Protein AF-A0A6C8Y414-F1 (afdb_monomer_lite)

Sequence (157 aa):
MFLFDDIHPMVLDPKHHPFNVAYLPRIAQVLCNALQEHPRTTVIRVDLHLPEDGDVGDSIASEADLSQGLMSRFIDSLKAQLVAYRHQKVREGKRCHRSSVRYAWVLEWPEPDGKKHYHLALLVNTDTFNALGGYDEQGKGLASLIQNAWLRAMRVR

Radius of gyration: 18.07 Å; chains: 1; bounding box: 46×48×46 Å

Organism: Salmonella diarizonae (NCBI:txid59204)

Foldseek 3Di:
DDLDDPPDHDDDDPVPPDDDPVCVVVVSVLVVVLCVVAVAKDKDKDKAFFDDQDCPDPDPDDPRCPDPCLVVQLQVQLQVVVVVLCVVCVVVVHDADDKDKGKDKDWDDDPDPDGIIMIMIIIMHCRHAVDQPDCDPVQNGVVVSSVVSNCVSSVND

InterPro domains:
  IPR057271 YagK/YfjJ, C-terminal domain [PF11726] (21-156)

pLDDT: mean 81.95, std 17.0, range [37.38, 97.38]

Structure (mmCIF, N/CA/C/O backbone):
data_AF-A0A6C8Y414-F1
#
_entry.id   AF-A0A6C8Y414-F1
#
loop_
_atom_site.group_PDB
_atom_site.id
_atom_site.type_symbol
_atom_site.label_atom_id
_atom_site.label_alt_id
_atom_site.label_comp_id
_atom_site.label_asym_id
_atom_site.label_entity_id
_atom_site.label_seq_id
_atom_site.pdbx_PDB_ins_code
_atom_site.Cartn_x
_atom_site.Cartn_y
_atom_site.Cartn_z
_atom_site.occupancy
_atom_site.B_iso_or_equiv
_atom_site.auth_seq_id
_atom_site.auth_comp_id
_atom_site.auth_asym_id
_atom_site.auth_atom_id
_atom_site.pdbx_PDB_model_num
ATOM 1 N N . MET A 1 1 ? -3.397 -23.876 -6.051 1.00 38.22 1 MET A N 1
ATOM 2 C CA . MET A 1 1 ? -4.278 -23.164 -5.103 1.00 38.22 1 MET A CA 1
ATOM 3 C C . MET A 1 1 ? -5.159 -22.270 -5.949 1.00 38.22 1 MET A C 1
ATOM 5 O O . MET A 1 1 ? -4.611 -21.440 -6.661 1.00 38.22 1 MET A O 1
ATOM 9 N N . PHE A 1 2 ? -6.454 -22.573 -6.025 1.00 37.38 2 PHE A N 1
ATOM 10 C CA . PHE A 1 2 ? -7.337 -22.002 -7.040 1.00 37.38 2 PHE A CA 1
ATOM 11 C C . PHE A 1 2 ? -7.566 -20.508 -6.800 1.00 37.38 2 PHE A C 1
ATOM 13 O O . PHE A 1 2 ? -7.815 -20.060 -5.682 1.00 37.38 2 PHE A O 1
ATOM 20 N N . LEU A 1 3 ? -7.371 -19.755 -7.877 1.00 47.44 3 LEU A N 1
ATOM 21 C CA . LEU A 1 3 ? -7.490 -18.312 -7.982 1.00 47.44 3 LEU A CA 1
ATOM 22 C C . LEU A 1 3 ? -8.967 -17.977 -8.192 1.00 47.44 3 LEU A C 1
ATOM 24 O O . LEU A 1 3 ? -9.388 -17.777 -9.322 1.00 47.44 3 LEU A O 1
ATOM 28 N N . PHE A 1 4 ? -9.720 -17.954 -7.089 1.00 48.81 4 PHE A N 1
ATOM 29 C CA . PHE A 1 4 ? -11.186 -17.871 -7.048 1.00 48.81 4 PHE A CA 1
ATOM 30 C C . PHE A 1 4 ? -11.880 -19.091 -7.671 1.00 48.81 4 PHE A C 1
ATOM 32 O O . PHE A 1 4 ? -11.403 -19.682 -8.636 1.00 48.81 4 PHE A O 1
ATOM 39 N N . ASP A 1 5 ? -12.992 -19.504 -7.067 1.00 46.44 5 ASP A N 1
ATOM 40 C CA . ASP A 1 5 ? -13.846 -20.558 -7.611 1.00 46.44 5 ASP A CA 1
ATOM 41 C C . ASP A 1 5 ? -14.297 -20.188 -9.035 1.00 46.44 5 ASP A C 1
ATOM 43 O O . ASP A 1 5 ? -14.412 -19.001 -9.359 1.00 46.44 5 ASP A O 1
ATOM 47 N N . ASP A 1 6 ? -14.601 -21.199 -9.857 1.00 52.22 6 ASP A N 1
ATOM 48 C CA . ASP A 1 6 ? -14.970 -21.139 -11.290 1.00 52.22 6 ASP A CA 1
ATOM 49 C C . ASP A 1 6 ? -16.119 -20.162 -11.657 1.00 52.22 6 ASP A C 1
ATOM 51 O O . ASP A 1 6 ? -16.509 -20.037 -12.816 1.00 52.22 6 ASP A O 1
ATOM 55 N N . ILE A 1 7 ? -16.673 -19.456 -10.674 1.00 52.25 7 ILE A N 1
ATOM 56 C CA . ILE A 1 7 ? -17.797 -18.529 -10.768 1.00 52.25 7 ILE A CA 1
ATOM 57 C C . ILE A 1 7 ? -17.336 -17.116 -11.181 1.00 52.25 7 ILE A C 1
ATOM 59 O O . ILE A 1 7 ? -18.034 -16.460 -11.955 1.00 52.25 7 ILE A O 1
ATOM 63 N N . HIS A 1 8 ? -16.162 -16.645 -10.731 1.00 61.78 8 HIS A N 1
ATOM 64 C CA . HIS A 1 8 ? -15.635 -15.306 -11.059 1.00 61.78 8 HIS A CA 1
ATOM 65 C C . HIS A 1 8 ? -14.106 -15.315 -11.249 1.00 61.78 8 HIS A C 1
ATOM 67 O O . HIS A 1 8 ? -13.370 -14.879 -10.358 1.00 61.78 8 HIS A O 1
ATOM 73 N N . PRO A 1 9 ? -13.605 -15.796 -12.402 1.00 70.38 9 PRO A N 1
ATOM 74 C CA . PRO A 1 9 ? -12.175 -15.781 -12.681 1.00 70.38 9 PRO A CA 1
ATOM 75 C C . PRO A 1 9 ? -11.639 -14.345 -12.703 1.00 70.38 9 PRO A C 1
ATOM 77 O O . PRO A 1 9 ? -12.292 -13.421 -13.190 1.00 70.38 9 PRO A O 1
ATOM 80 N N . MET A 1 10 ? -10.421 -14.153 -12.196 1.00 75.75 10 MET A N 1
ATOM 81 C CA . MET A 1 10 ? -9.732 -12.867 -12.275 1.00 75.75 10 MET A CA 1
ATOM 82 C C . MET A 1 10 ? -9.301 -12.622 -13.730 1.00 75.75 10 MET A C 1
ATOM 84 O O . MET A 1 10 ? -8.348 -13.232 -14.216 1.00 75.75 10 MET A O 1
ATOM 88 N N . VAL A 1 11 ? -10.032 -11.763 -14.442 1.00 84.62 11 VAL A N 1
ATOM 89 C CA . VAL A 1 11 ? -9.793 -11.467 -15.863 1.00 84.62 11 VAL A CA 1
ATOM 90 C C . VAL A 1 11 ? -8.841 -10.280 -16.001 1.00 84.62 11 VAL A C 1
ATOM 92 O O . VAL A 1 11 ? -8.980 -9.273 -15.309 1.00 84.62 11 VAL A O 1
ATOM 95 N N . LEU A 1 12 ? -7.875 -10.392 -16.910 1.00 87.81 12 LEU A N 1
ATOM 96 C CA . LEU A 1 12 ? -7.002 -9.283 -17.289 1.00 87.81 12 LEU A CA 1
ATOM 97 C C . LEU A 1 12 ? -7.682 -8.439 -18.367 1.00 87.81 12 LEU A C 1
ATOM 99 O O . LEU A 1 12 ? -8.199 -9.000 -19.330 1.00 87.81 12 LEU A O 1
ATOM 103 N N . ASP A 1 13 ? -7.649 -7.111 -18.237 1.00 89.62 13 ASP A N 1
ATOM 104 C CA . ASP A 1 13 ? -8.134 -6.212 -19.292 1.00 89.62 13 ASP A CA 1
ATOM 105 C C . ASP A 1 13 ? -7.132 -6.197 -20.464 1.00 89.62 13 ASP A C 1
ATOM 107 O O . ASP A 1 13 ? -6.022 -5.675 -20.298 1.00 89.62 13 ASP A O 1
ATOM 111 N N . PRO A 1 14 ? -7.493 -6.722 -21.654 1.00 90.00 14 PRO A N 1
ATOM 112 C CA . PRO A 1 14 ? -6.587 -6.823 -22.799 1.00 90.00 14 PRO A CA 1
ATOM 113 C C . PRO A 1 14 ? -6.003 -5.484 -23.267 1.00 90.00 14 PRO A C 1
ATOM 115 O O . PRO A 1 14 ? -4.967 -5.477 -23.930 1.00 90.00 14 PRO A O 1
ATOM 118 N N . LYS A 1 15 ? -6.626 -4.350 -22.909 1.00 94.25 15 LYS A N 1
ATOM 119 C CA . LYS A 1 15 ? -6.126 -3.001 -23.230 1.00 94.25 15 LYS A CA 1
ATOM 120 C C . LYS A 1 15 ? -4.762 -2.692 -22.612 1.00 94.25 15 LYS A C 1
ATOM 122 O O . LYS A 1 15 ? -4.084 -1.788 -23.085 1.00 94.25 15 LYS A O 1
ATOM 127 N N . HIS A 1 16 ? -4.367 -3.419 -21.568 1.00 87.31 16 HIS A N 1
ATOM 128 C CA . HIS A 1 16 ? -3.102 -3.219 -20.858 1.00 87.31 16 HIS A CA 1
ATOM 129 C C . HIS A 1 16 ? -1.997 -4.203 -21.284 1.00 87.31 16 HIS A C 1
ATOM 131 O O . HIS A 1 16 ? -0.998 -4.347 -20.585 1.00 87.31 16 HIS A O 1
ATOM 137 N N . HIS A 1 17 ? -2.160 -4.895 -22.416 1.00 85.19 17 HIS A N 1
ATOM 138 C CA . HIS A 1 17 ? -1.119 -5.750 -22.990 1.00 85.19 17 HIS A CA 1
ATOM 139 C C . HIS A 1 17 ? 0.098 -4.918 -23.473 1.00 85.19 17 HIS A C 1
ATOM 141 O O . HIS A 1 17 ? -0.109 -3.851 -24.053 1.00 85.19 17 HIS A O 1
ATOM 147 N N . PRO A 1 18 ? 1.354 -5.405 -23.337 1.00 90.94 18 PRO A N 1
ATOM 148 C CA . PRO A 1 18 ? 1.762 -6.716 -22.821 1.00 90.94 18 PRO A CA 1
ATOM 149 C C . PRO A 1 18 ? 1.810 -6.814 -21.294 1.00 90.94 18 PRO A C 1
ATOM 151 O O . PRO A 1 18 ? 2.187 -5.878 -20.599 1.00 90.94 18 PRO A O 1
ATOM 154 N N . PHE A 1 19 ? 1.487 -8.002 -20.769 1.00 88.88 19 PHE A N 1
ATOM 155 C CA . PHE A 1 19 ? 1.551 -8.280 -19.333 1.00 88.88 19 PHE A CA 1
ATOM 156 C C . PHE A 1 19 ? 2.885 -8.894 -18.917 1.00 88.88 19 PHE A C 1
ATOM 158 O O . PHE A 1 19 ? 3.426 -9.776 -19.587 1.00 88.88 19 PHE A O 1
ATOM 165 N N . ASN A 1 20 ? 3.353 -8.529 -17.724 1.00 89.81 20 ASN A N 1
ATOM 166 C CA . ASN A 1 20 ? 4.456 -9.231 -17.081 1.00 89.81 20 ASN A CA 1
ATOM 167 C C . ASN A 1 20 ? 3.964 -10.551 -16.460 1.00 89.81 20 ASN A C 1
ATOM 169 O O . ASN A 1 20 ? 3.478 -10.589 -15.326 1.00 89.81 20 ASN A O 1
ATOM 173 N N . VAL A 1 21 ? 4.124 -11.651 -17.199 1.00 90.62 21 VAL A N 1
ATOM 174 C CA . VAL A 1 21 ? 3.675 -12.995 -16.790 1.00 90.62 21 VAL A CA 1
ATOM 175 C C . VAL A 1 21 ? 4.315 -13.501 -15.494 1.00 90.62 21 VAL A C 1
ATOM 177 O O . VAL A 1 21 ? 3.704 -14.303 -14.792 1.00 90.62 21 VAL A O 1
ATOM 180 N N . ALA A 1 22 ? 5.502 -13.009 -15.123 1.00 90.75 22 ALA A N 1
ATOM 181 C CA . ALA A 1 22 ? 6.141 -13.369 -13.858 1.00 90.75 22 ALA A CA 1
ATOM 182 C C . ALA A 1 22 ? 5.483 -12.673 -12.653 1.00 90.75 22 ALA A C 1
ATOM 184 O O . ALA A 1 22 ? 5.544 -13.177 -11.527 1.00 90.75 22 ALA A O 1
ATOM 185 N N . TYR A 1 23 ? 4.854 -11.514 -12.868 1.00 91.06 23 TYR A N 1
ATOM 186 C CA . TYR A 1 23 ? 4.210 -10.736 -11.807 1.00 91.06 23 TYR A CA 1
ATOM 187 C C . TYR A 1 23 ? 2.768 -11.169 -11.566 1.00 91.06 23 TYR A C 1
ATOM 189 O O . TYR A 1 23 ? 2.323 -11.141 -10.417 1.00 91.06 23 TYR A O 1
ATOM 197 N N . LEU A 1 24 ? 2.061 -11.624 -12.606 1.00 91.31 24 LEU A N 1
ATOM 198 C CA . LEU A 1 24 ? 0.644 -11.989 -12.517 1.00 91.31 24 LEU A CA 1
ATOM 199 C C . LEU A 1 24 ? 0.334 -12.960 -11.360 1.00 91.31 24 LEU A C 1
ATOM 201 O O . LEU A 1 24 ? -0.504 -12.605 -10.528 1.00 91.31 24 LEU A O 1
ATOM 205 N N . PRO A 1 25 ? 1.024 -14.112 -11.192 1.00 91.00 25 PRO A N 1
ATOM 206 C CA . PRO A 1 25 ? 0.713 -15.033 -10.096 1.00 91.00 25 PRO A CA 1
ATOM 207 C C . PRO A 1 25 ? 0.979 -14.423 -8.714 1.00 91.00 2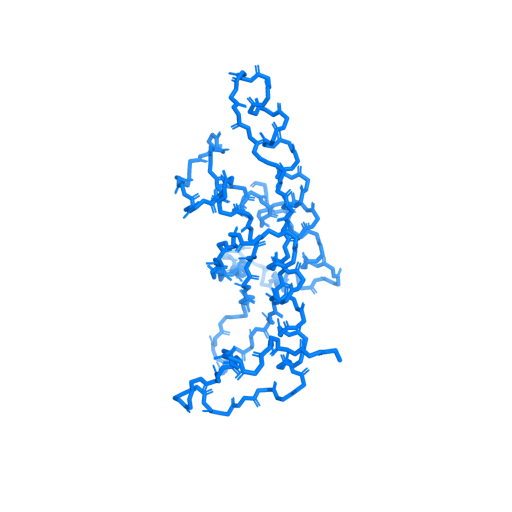5 PRO A C 1
ATOM 209 O O . PRO A 1 25 ? 0.252 -14.696 -7.761 1.00 91.00 25 PRO A O 1
ATOM 212 N N . ARG A 1 26 ? 2.003 -13.566 -8.595 1.00 92.56 26 ARG A N 1
ATOM 213 C CA . ARG A 1 26 ? 2.368 -12.908 -7.330 1.00 92.56 26 ARG A CA 1
ATOM 214 C C . ARG A 1 26 ? 1.326 -11.871 -6.923 1.00 92.56 26 ARG A C 1
ATOM 216 O O . ARG A 1 26 ? 0.900 -11.861 -5.772 1.00 92.56 26 ARG A O 1
ATOM 223 N N . ILE A 1 27 ? 0.893 -11.034 -7.866 1.00 93.31 27 ILE A N 1
ATOM 224 C CA . ILE A 1 27 ? -0.164 -10.038 -7.644 1.00 93.31 27 ILE A CA 1
ATOM 225 C C . ILE A 1 27 ? -1.466 -10.745 -7.260 1.00 93.31 27 ILE A C 1
ATOM 227 O O . ILE A 1 27 ? -2.109 -10.379 -6.277 1.00 93.31 27 ILE A O 1
ATOM 231 N N . ALA A 1 28 ? -1.812 -11.808 -7.983 1.00 92.44 28 ALA A N 1
ATOM 232 C CA . ALA A 1 28 ? -3.022 -12.572 -7.732 1.00 92.44 28 ALA A CA 1
ATOM 233 C C . ALA A 1 28 ? -3.009 -13.249 -6.345 1.00 92.44 28 ALA A C 1
ATOM 235 O O . ALA A 1 28 ? -4.009 -13.223 -5.626 1.00 92.44 28 ALA A O 1
ATOM 236 N N . GLN A 1 29 ? -1.852 -13.755 -5.903 1.00 93.62 29 GLN A N 1
ATOM 237 C CA . GLN A 1 29 ? -1.674 -14.279 -4.547 1.00 93.62 29 GLN A CA 1
ATOM 238 C C . GLN A 1 29 ? -1.831 -13.195 -3.467 1.00 93.62 29 GLN A C 1
ATOM 240 O O . GLN A 1 29 ? -2.429 -13.452 -2.420 1.00 93.62 29 GLN A O 1
ATOM 245 N N . VAL A 1 30 ? -1.309 -11.984 -3.700 1.00 95.69 30 VAL A N 1
ATOM 246 C CA . VAL A 1 30 ? -1.484 -10.841 -2.784 1.00 95.69 30 VAL A CA 1
ATOM 247 C C . VAL A 1 30 ? -2.964 -10.478 -2.650 1.00 95.69 30 VAL A C 1
ATOM 249 O O . VAL A 1 30 ? -3.431 -10.300 -1.524 1.00 95.69 30 VAL A O 1
ATOM 252 N N . LEU A 1 31 ? -3.697 -10.429 -3.767 1.00 94.00 31 LEU A N 1
ATOM 253 C CA . LEU A 1 31 ? -5.139 -10.166 -3.801 1.00 94.00 31 LEU A CA 1
ATOM 254 C C . LEU A 1 31 ? -5.929 -11.231 -3.032 1.00 94.00 31 LEU A C 1
ATOM 256 O O . LEU A 1 31 ? -6.715 -10.885 -2.152 1.00 94.00 31 LEU A O 1
ATOM 260 N N . CYS A 1 32 ? -5.669 -12.516 -3.297 1.00 92.75 32 CYS A N 1
ATOM 261 C CA . CYS A 1 32 ? -6.330 -13.617 -2.590 1.00 92.75 32 CYS A CA 1
ATOM 262 C C . CYS A 1 32 ? -6.096 -13.532 -1.082 1.00 92.75 32 CYS A C 1
ATOM 264 O O . CYS A 1 32 ? -7.041 -13.593 -0.302 1.00 92.75 32 CYS A O 1
ATOM 266 N N . ASN A 1 33 ? -4.846 -13.326 -0.665 1.00 94.81 33 ASN A N 1
ATOM 267 C CA . ASN A 1 33 ? -4.517 -13.228 0.752 1.00 94.81 33 ASN A CA 1
ATOM 268 C C . ASN A 1 33 ? -5.162 -12.002 1.419 1.00 94.81 33 ASN A C 1
ATOM 270 O O . ASN A 1 33 ? -5.506 -12.060 2.597 1.00 94.81 33 ASN A O 1
ATOM 274 N N . ALA A 1 34 ? -5.307 -10.887 0.693 1.00 95.12 34 ALA A N 1
ATOM 275 C CA . ALA A 1 34 ? -5.991 -9.701 1.202 1.00 95.12 34 ALA A CA 1
ATOM 276 C C . ALA A 1 34 ? -7.479 -9.952 1.413 1.00 95.12 34 ALA A C 1
ATOM 278 O O . ALA A 1 34 ? -7.980 -9.647 2.488 1.00 95.12 34 ALA A O 1
ATOM 279 N N . LEU A 1 35 ? -8.150 -10.580 0.448 1.00 94.25 35 LEU A N 1
ATOM 280 C CA . LEU A 1 35 ? -9.578 -10.890 0.536 1.00 94.25 35 LEU A CA 1
ATOM 281 C C . LEU A 1 35 ? -9.886 -11.992 1.556 1.00 94.25 35 LEU A C 1
ATOM 283 O O . LEU A 1 35 ? -10.916 -11.934 2.220 1.00 94.25 35 LEU A O 1
ATOM 287 N N . GLN A 1 36 ? -8.986 -12.963 1.728 1.00 94.00 36 GLN A N 1
ATOM 288 C CA . GLN A 1 36 ? -9.094 -13.964 2.793 1.00 94.00 36 GLN A CA 1
ATOM 289 C C . GLN A 1 36 ? -8.983 -13.338 4.187 1.00 94.00 36 GLN A C 1
ATOM 291 O O . GLN A 1 36 ? -9.666 -13.769 5.113 1.00 94.00 36 GLN A O 1
ATOM 296 N N . GLU A 1 37 ? -8.119 -12.335 4.354 1.00 95.00 37 GLU A N 1
ATOM 297 C CA . GLU A 1 37 ? -7.931 -11.666 5.643 1.00 95.00 37 GLU A CA 1
ATOM 298 C C . GLU A 1 37 ? -9.002 -10.600 5.915 1.00 95.00 37 GLU A C 1
ATOM 300 O O . GLU A 1 37 ? -9.498 -10.498 7.037 1.00 95.00 37 GLU A O 1
ATOM 305 N N . HIS A 1 38 ? -9.371 -9.833 4.887 1.00 95.25 38 HIS A N 1
ATOM 306 C CA . HIS A 1 38 ? -10.372 -8.769 4.924 1.00 95.25 38 HIS A CA 1
ATOM 307 C C . HIS A 1 38 ? -11.316 -8.918 3.718 1.00 95.25 38 HIS A C 1
ATOM 309 O O . HIS A 1 38 ? -11.034 -8.366 2.650 1.00 95.25 38 HIS A O 1
ATOM 315 N N . PRO A 1 39 ? -12.467 -9.609 3.864 1.00 93.50 39 PRO A N 1
ATOM 316 C CA . PRO A 1 39 ? -13.409 -9.826 2.757 1.00 93.50 39 PRO A CA 1
ATOM 317 C C . PRO A 1 39 ? -13.857 -8.533 2.067 1.00 93.50 39 PRO A C 1
ATOM 319 O O . PRO A 1 39 ? -14.103 -8.513 0.864 1.00 93.50 39 PRO A O 1
ATOM 322 N N . ARG A 1 40 ? -13.911 -7.428 2.823 1.00 95.12 40 ARG A N 1
ATOM 323 C CA . ARG A 1 40 ? -14.027 -6.070 2.286 1.00 95.12 40 ARG A CA 1
ATOM 324 C C . ARG A 1 40 ? -12.633 -5.444 2.228 1.00 95.12 40 ARG A C 1
ATOM 326 O O . ARG A 1 40 ? -12.128 -4.941 3.232 1.00 95.12 40 ARG A O 1
ATOM 333 N N . THR A 1 41 ? -12.009 -5.513 1.057 1.00 95.06 41 THR A N 1
ATOM 334 C CA . THR A 1 41 ? -10.687 -4.930 0.799 1.00 95.06 41 THR A CA 1
ATOM 335 C C . THR A 1 41 ? -10.811 -3.694 -0.088 1.00 95.06 41 THR A C 1
ATOM 337 O O . THR A 1 41 ? -11.369 -3.757 -1.181 1.00 95.06 41 THR A O 1
ATOM 340 N N . THR A 1 42 ? -10.229 -2.582 0.357 1.00 95.44 42 THR A N 1
ATOM 341 C CA . THR A 1 42 ? -10.017 -1.379 -0.455 1.00 95.44 42 THR A CA 1
ATOM 342 C C . THR A 1 42 ? -8.636 -1.462 -1.096 1.00 95.44 42 THR A C 1
ATOM 344 O O . THR A 1 42 ? -7.653 -1.718 -0.397 1.00 95.44 42 THR A O 1
ATOM 347 N N . VAL A 1 43 ? -8.549 -1.207 -2.404 1.00 95.69 43 VAL A N 1
ATOM 348 C CA . VAL A 1 43 ? -7.276 -1.098 -3.131 1.00 95.69 43 VAL A CA 1
ATOM 349 C C . VAL A 1 43 ? -7.000 0.365 -3.454 1.00 95.69 43 VAL A C 1
ATOM 351 O O . VAL A 1 43 ? -7.858 1.059 -3.994 1.00 95.69 43 VAL A O 1
ATOM 354 N N . ILE A 1 44 ? -5.799 0.831 -3.125 1.00 94.94 44 ILE A N 1
ATOM 355 C CA . ILE A 1 44 ? -5.345 2.202 -3.364 1.00 94.94 44 ILE A CA 1
ATOM 356 C C . ILE A 1 44 ? -4.068 2.145 -4.189 1.00 94.94 44 ILE A C 1
ATOM 358 O O . ILE A 1 44 ? -3.091 1.516 -3.778 1.00 94.94 44 ILE A O 1
ATOM 362 N N . ARG A 1 45 ? -4.071 2.831 -5.333 1.00 94.75 45 ARG A N 1
ATOM 363 C CA . ARG A 1 45 ? -2.854 3.086 -6.103 1.00 94.75 45 ARG A CA 1
ATOM 364 C C . ARG A 1 45 ? -2.081 4.237 -5.463 1.00 94.75 45 ARG A C 1
ATOM 366 O O . ARG A 1 45 ? -2.670 5.272 -5.157 1.00 94.75 45 ARG A O 1
ATOM 373 N N . VAL A 1 46 ? -0.781 4.052 -5.271 1.00 93.62 46 VAL A N 1
ATOM 374 C CA . VAL A 1 46 ? 0.138 5.074 -4.766 1.00 93.62 46 VAL A CA 1
ATOM 375 C C . VAL A 1 46 ? 1.330 5.168 -5.702 1.00 93.62 46 VAL A C 1
ATOM 377 O O . VAL A 1 46 ? 1.970 4.157 -5.984 1.00 93.62 46 VAL A O 1
ATOM 380 N N . ASP A 1 47 ? 1.644 6.391 -6.117 1.00 92.75 47 ASP A N 1
ATOM 381 C CA . ASP A 1 47 ? 2.774 6.691 -6.988 1.00 92.75 47 ASP A CA 1
ATOM 382 C C . ASP A 1 47 ? 3.811 7.482 -6.174 1.00 92.75 47 ASP A C 1
ATOM 384 O O . ASP A 1 47 ? 3.639 8.671 -5.889 1.00 92.75 47 ASP A O 1
ATOM 388 N N . LEU A 1 48 ? 4.860 6.794 -5.718 1.00 91.50 48 LEU A N 1
ATOM 389 C CA . LEU A 1 48 ? 5.907 7.377 -4.879 1.00 91.50 48 LEU A CA 1
ATOM 390 C C . LEU A 1 48 ? 7.034 7.904 -5.756 1.00 91.50 48 LEU A C 1
ATOM 392 O O . LEU A 1 48 ? 7.786 7.137 -6.360 1.00 91.50 48 LEU A O 1
ATOM 396 N N . HIS A 1 49 ? 7.150 9.224 -5.786 1.00 85.31 49 HIS A N 1
ATOM 397 C CA . HIS A 1 49 ? 8.197 9.921 -6.512 1.00 85.31 49 HIS A CA 1
ATOM 398 C C . HIS A 1 49 ? 9.415 10.085 -5.612 1.00 85.31 49 HIS A C 1
ATOM 400 O O . HIS A 1 49 ? 9.286 10.421 -4.429 1.00 85.31 49 HIS A O 1
ATOM 406 N N . LEU A 1 50 ? 10.589 9.822 -6.177 1.00 78.25 50 LEU A N 1
ATOM 407 C CA . LEU A 1 50 ? 11.847 10.147 -5.525 1.00 78.25 50 LEU A CA 1
ATOM 408 C C . LEU A 1 50 ? 12.050 11.669 -5.537 1.00 78.25 50 LEU A C 1
ATOM 410 O O . LEU A 1 50 ? 11.547 12.329 -6.451 1.00 78.25 50 LEU A O 1
ATOM 414 N N . PRO A 1 51 ? 12.756 12.232 -4.539 1.00 70.00 51 PRO A N 1
ATOM 415 C CA . PRO A 1 51 ? 13.120 13.639 -4.555 1.00 70.00 51 PRO A CA 1
ATOM 416 C C . PRO A 1 51 ? 13.907 13.939 -5.827 1.00 70.00 51 PRO A C 1
ATOM 418 O O . PRO A 1 51 ? 14.731 13.131 -6.259 1.00 70.00 51 PRO A O 1
ATOM 421 N N . GLU A 1 52 ? 13.626 15.086 -6.427 1.00 63.19 52 GLU A N 1
ATOM 422 C CA . GLU A 1 52 ? 14.432 15.593 -7.530 1.00 63.19 52 GLU A CA 1
ATOM 423 C C . GLU A 1 52 ? 15.802 16.017 -6.998 1.00 63.19 52 GLU A C 1
ATOM 425 O O . GLU A 1 52 ? 15.923 16.374 -5.820 1.00 63.19 52 GLU A O 1
ATOM 430 N N . ASP A 1 53 ? 16.814 16.008 -7.865 1.00 53.25 53 ASP A N 1
ATOM 431 C CA . ASP A 1 53 ? 18.032 16.778 -7.639 1.00 53.25 53 ASP A CA 1
ATOM 432 C C . ASP A 1 53 ? 17.614 18.235 -7.400 1.00 53.25 53 ASP A C 1
ATOM 434 O O . ASP A 1 53 ? 17.256 18.968 -8.322 1.00 53.25 53 ASP A O 1
ATOM 438 N N . GLY A 1 54 ? 17.557 18.637 -6.132 1.00 45.53 54 GLY A N 1
ATOM 439 C CA . GLY A 1 54 ? 17.409 20.036 -5.777 1.00 45.53 54 GLY A CA 1
ATOM 440 C C . GLY A 1 54 ? 18.657 20.779 -6.235 1.00 45.53 54 GLY A C 1
ATOM 441 O O . GLY A 1 54 ? 19.764 20.253 -6.142 1.00 45.53 54 GLY A O 1
ATOM 442 N N . ASP A 1 55 ? 18.487 22.005 -6.711 1.00 42.12 55 ASP A N 1
ATOM 443 C CA . ASP A 1 55 ? 19.591 22.922 -6.969 1.00 42.12 55 ASP A CA 1
ATOM 444 C C . ASP A 1 55 ? 20.256 23.279 -5.621 1.00 42.12 55 ASP A C 1
ATOM 446 O O . ASP A 1 55 ? 19.848 24.209 -4.923 1.00 42.12 55 ASP A O 1
ATOM 450 N N . VAL A 1 56 ? 21.216 22.457 -5.180 1.00 43.62 56 VAL A N 1
ATOM 451 C CA . VAL A 1 56 ? 22.025 22.667 -3.966 1.00 43.62 56 VAL A CA 1
ATOM 452 C C . VAL A 1 56 ? 23.402 23.220 -4.365 1.00 43.62 56 VAL A C 1
ATOM 454 O O . VAL A 1 56 ? 24.436 22.717 -3.936 1.00 43.62 56 VAL A O 1
ATOM 457 N N . GLY A 1 57 ? 23.441 24.252 -5.215 1.00 54.97 57 GLY A N 1
ATOM 458 C CA . GLY A 1 57 ? 24.684 24.949 -5.581 1.00 54.97 57 GLY A CA 1
ATOM 459 C C . GLY A 1 57 ? 25.758 24.050 -6.221 1.00 54.97 57 GLY A C 1
ATOM 460 O O . GLY A 1 57 ? 25.448 23.168 -7.015 1.00 54.97 57 GLY A O 1
ATOM 461 N N . ASP A 1 58 ? 27.035 24.272 -5.873 1.00 40.34 58 ASP A N 1
ATOM 462 C CA . ASP A 1 58 ? 28.242 23.703 -6.519 1.00 40.34 58 ASP A CA 1
ATOM 463 C C . ASP A 1 58 ? 28.459 22.181 -6.321 1.00 40.34 58 ASP A C 1
ATOM 465 O O . ASP A 1 58 ? 29.584 21.677 -6.371 1.00 40.34 58 ASP A O 1
ATOM 469 N N . SER A 1 59 ? 27.412 21.400 -6.059 1.00 41.72 59 SER A N 1
ATOM 470 C CA . SER A 1 59 ? 27.501 19.943 -5.938 1.00 41.72 59 SER A CA 1
ATOM 471 C C . SER A 1 59 ? 26.249 19.270 -6.492 1.00 41.72 59 SER A C 1
ATOM 473 O 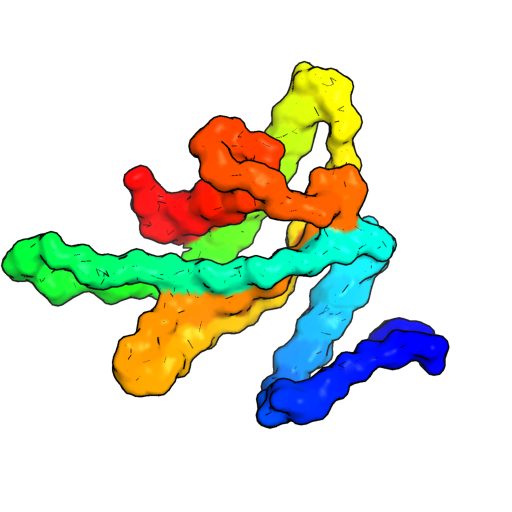O . SER A 1 59 ? 25.257 19.082 -5.795 1.00 41.72 59 SER A O 1
ATOM 475 N N . ILE A 1 60 ? 26.327 18.843 -7.754 1.00 40.94 60 ILE A N 1
ATOM 476 C CA . ILE A 1 60 ? 25.366 17.910 -8.351 1.00 40.94 60 ILE A CA 1
ATOM 477 C C . ILE A 1 60 ? 25.750 16.508 -7.883 1.00 40.94 60 ILE A C 1
ATOM 479 O O . ILE A 1 60 ? 26.609 15.866 -8.481 1.00 40.94 60 ILE A O 1
ATOM 483 N N . ALA A 1 61 ? 25.153 16.050 -6.788 1.00 40.59 61 ALA A N 1
ATOM 484 C CA . ALA A 1 61 ? 25.035 14.625 -6.500 1.00 40.59 61 ALA A CA 1
ATOM 485 C C . ALA A 1 61 ? 24.019 14.408 -5.376 1.00 40.59 61 ALA A C 1
ATOM 487 O O . ALA A 1 61 ? 24.384 14.295 -4.204 1.00 40.59 61 ALA A O 1
ATOM 488 N N . SER A 1 62 ? 22.742 14.277 -5.722 1.00 43.50 62 SER A N 1
ATOM 489 C CA . SER A 1 62 ? 21.867 13.428 -4.925 1.00 43.50 62 SER A CA 1
ATOM 490 C C . SER A 1 62 ? 21.316 12.352 -5.841 1.00 43.50 62 SER A C 1
ATOM 492 O O . SER A 1 62 ? 20.182 12.418 -6.298 1.00 43.50 62 SER A O 1
ATOM 494 N N . GLU A 1 63 ? 22.131 11.322 -6.112 1.00 49.84 63 GLU A N 1
ATOM 495 C CA . GLU A 1 63 ? 21.569 10.066 -6.602 1.00 49.84 63 GLU A CA 1
ATOM 496 C C . GLU A 1 63 ? 20.417 9.711 -5.664 1.00 49.84 63 GLU A C 1
ATOM 498 O O . GLU A 1 63 ? 20.650 9.466 -4.477 1.00 49.84 63 GLU A O 1
ATOM 503 N N . ALA A 1 64 ? 19.181 9.770 -6.173 1.00 53.12 64 ALA A N 1
ATOM 504 C CA . ALA A 1 64 ? 18.001 9.433 -5.399 1.00 53.12 64 ALA A CA 1
ATOM 505 C C . ALA A 1 64 ? 18.308 8.154 -4.621 1.00 53.12 64 ALA A C 1
ATOM 507 O O . ALA A 1 64 ? 18.705 7.170 -5.249 1.00 53.12 64 ALA A O 1
ATOM 508 N N . ASP A 1 65 ? 18.203 8.198 -3.284 1.00 59.16 65 ASP A N 1
ATOM 509 C CA . ASP A 1 65 ? 18.649 7.124 -2.391 1.00 59.16 65 ASP A CA 1
ATOM 510 C C . ASP A 1 65 ? 17.812 5.856 -2.616 1.00 59.16 65 ASP A C 1
ATOM 512 O O . ASP A 1 65 ? 16.938 5.490 -1.831 1.00 59.16 65 ASP A O 1
ATOM 516 N N . LEU A 1 66 ? 18.116 5.155 -3.704 1.00 64.06 66 LEU A N 1
ATOM 517 C CA . LEU A 1 66 ? 17.657 3.826 -4.061 1.00 64.06 66 LEU A CA 1
ATOM 518 C C . LEU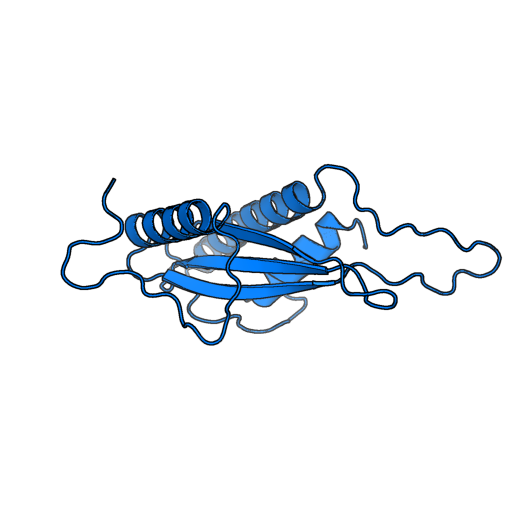 A 1 66 ? 18.405 2.777 -3.233 1.00 64.06 66 LEU A C 1
ATOM 520 O O . LEU A 1 66 ? 18.482 1.619 -3.657 1.00 64.06 66 LEU A O 1
ATOM 524 N N . SER A 1 67 ? 18.977 3.157 -2.075 1.00 67.00 67 SER A N 1
ATOM 525 C CA . SER A 1 67 ? 19.634 2.216 -1.177 1.00 67.00 67 SER A CA 1
ATOM 526 C C . SER A 1 67 ? 18.768 0.990 -1.001 1.00 67.00 67 SER A C 1
ATOM 528 O O . SER A 1 67 ? 17.534 1.049 -0.880 1.00 67.00 67 SER A O 1
ATOM 530 N N . GLN A 1 68 ? 19.449 -0.152 -0.972 1.00 69.00 68 GLN A N 1
ATOM 531 C CA . GLN A 1 68 ? 18.808 -1.420 -0.700 1.00 69.00 68 GLN A CA 1
ATOM 532 C C . GLN A 1 68 ? 17.897 -1.277 0.527 1.00 69.00 68 GLN A C 1
ATOM 534 O O . GLN A 1 68 ? 18.314 -0.858 1.608 1.00 69.00 68 GLN A O 1
ATOM 539 N N . GLY A 1 69 ? 16.614 -1.577 0.327 1.00 85.44 69 GLY A N 1
ATOM 540 C CA . GLY A 1 69 ? 15.611 -1.535 1.383 1.00 85.44 69 GLY A CA 1
ATOM 541 C C . GLY A 1 69 ? 14.818 -0.235 1.528 1.00 85.44 69 GLY A C 1
ATOM 542 O O . GLY A 1 69 ? 14.015 -0.190 2.454 1.00 85.44 69 GLY A O 1
ATOM 543 N N . LEU A 1 70 ? 14.942 0.775 0.650 1.00 89.00 70 LEU A N 1
ATOM 544 C CA . LEU A 1 70 ? 14.046 1.953 0.662 1.00 89.00 70 LEU A CA 1
ATOM 545 C C . LEU A 1 70 ? 12.571 1.539 0.762 1.00 89.00 70 LEU A C 1
ATOM 547 O O . 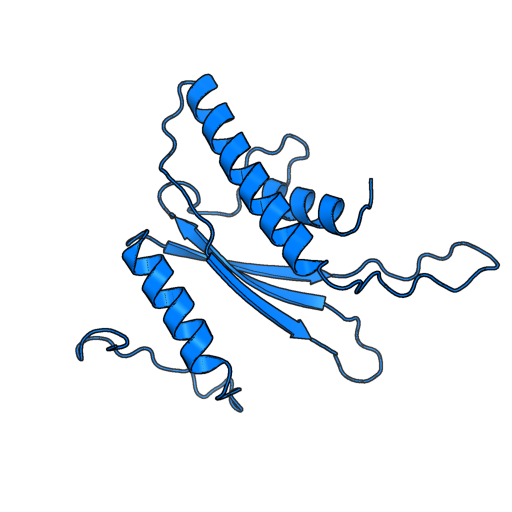LEU A 1 70 ? 11.832 2.001 1.636 1.00 89.00 70 LEU A O 1
ATOM 551 N N . MET A 1 71 ? 12.173 0.589 -0.085 1.00 92.38 71 MET A N 1
ATOM 552 C CA . MET A 1 71 ? 10.797 0.112 -0.119 1.00 92.38 71 MET A CA 1
ATOM 553 C C . MET A 1 71 ? 10.405 -0.667 1.139 1.00 92.38 71 MET A C 1
ATOM 555 O O . MET A 1 71 ? 9.292 -0.515 1.641 1.00 92.38 71 MET A O 1
ATOM 559 N N . SER A 1 72 ? 11.338 -1.433 1.709 1.00 93.06 72 SER A N 1
ATOM 560 C CA . SER A 1 72 ? 11.144 -2.101 3.000 1.00 93.06 72 SER A CA 1
ATOM 561 C C . SER A 1 72 ? 10.934 -1.083 4.123 1.00 93.06 72 SER A C 1
ATOM 563 O O . SER A 1 72 ? 9.958 -1.194 4.859 1.00 93.06 72 SER A O 1
ATOM 565 N N . ARG A 1 73 ? 11.766 -0.031 4.199 1.00 94.12 73 ARG A N 1
ATOM 566 C CA . ARG A 1 73 ? 11.628 1.049 5.194 1.00 94.12 73 ARG A CA 1
ATOM 567 C C . ARG A 1 73 ? 10.271 1.736 5.099 1.00 94.12 73 ARG A C 1
ATOM 569 O O . ARG A 1 73 ? 9.640 1.977 6.126 1.00 94.12 73 ARG A O 1
ATOM 576 N N . PHE A 1 74 ? 9.813 2.034 3.884 1.00 95.00 74 PHE A N 1
ATOM 577 C CA . PHE A 1 74 ? 8.489 2.612 3.662 1.00 95.00 74 PHE A CA 1
ATOM 578 C C . PHE A 1 74 ? 7.373 1.703 4.171 1.00 95.00 74 PHE A C 1
ATOM 580 O O . PHE A 1 74 ? 6.537 2.150 4.954 1.00 95.00 74 PHE A O 1
ATOM 587 N N . ILE A 1 75 ? 7.372 0.430 3.768 1.00 96.50 75 ILE A N 1
ATOM 588 C CA . ILE A 1 75 ? 6.336 -0.520 4.182 1.00 96.50 75 ILE A CA 1
ATOM 589 C C . ILE A 1 75 ? 6.341 -0.716 5.700 1.00 96.50 75 ILE A C 1
ATOM 591 O O . ILE A 1 75 ? 5.273 -0.735 6.315 1.00 96.50 75 ILE A O 1
ATOM 595 N N . ASP A 1 76 ? 7.514 -0.845 6.315 1.00 96.00 76 ASP A N 1
ATOM 596 C CA . ASP A 1 76 ? 7.636 -1.039 7.759 1.00 96.00 76 ASP A CA 1
ATOM 597 C C . ASP A 1 76 ? 7.184 0.209 8.527 1.00 96.00 76 ASP A C 1
ATOM 599 O O . ASP A 1 76 ? 6.435 0.104 9.502 1.00 96.00 76 ASP A O 1
ATOM 603 N N . SER A 1 77 ? 7.541 1.399 8.034 1.00 95.38 77 SER A N 1
ATOM 604 C CA . SER A 1 77 ? 7.058 2.677 8.565 1.00 95.38 77 SER A CA 1
ATOM 605 C C . SER A 1 77 ? 5.536 2.799 8.451 1.00 95.38 77 SER A C 1
ATOM 607 O O . SER A 1 77 ? 4.875 3.160 9.426 1.00 95.38 77 SER A O 1
ATOM 609 N N . LEU A 1 78 ? 4.955 2.438 7.301 1.00 95.94 78 LEU A N 1
ATOM 610 C CA . LEU A 1 78 ? 3.507 2.463 7.087 1.00 95.94 78 LEU A CA 1
ATOM 611 C C . LEU A 1 78 ? 2.785 1.487 8.025 1.00 95.94 78 LEU A C 1
ATOM 613 O O . LEU A 1 78 ? 1.812 1.865 8.678 1.00 95.94 78 LEU A O 1
ATOM 617 N N . LYS A 1 79 ? 3.279 0.250 8.159 1.00 96.00 79 LYS A N 1
ATOM 618 C CA . LYS A 1 79 ? 2.733 -0.743 9.101 1.00 96.00 79 LYS A CA 1
ATOM 619 C C . LYS A 1 79 ? 2.764 -0.231 10.541 1.00 96.00 79 LYS A C 1
ATOM 621 O O . LYS A 1 79 ? 1.753 -0.325 11.238 1.00 96.00 79 LYS A O 1
ATOM 626 N N . ALA A 1 80 ? 3.890 0.337 10.978 1.00 95.12 80 ALA A N 1
ATOM 627 C CA . ALA A 1 80 ? 4.025 0.897 12.321 1.00 95.12 80 ALA A CA 1
ATOM 628 C C . ALA A 1 80 ? 3.035 2.050 12.561 1.00 95.12 80 ALA A C 1
ATOM 630 O O . ALA A 1 80 ? 2.389 2.116 13.610 1.00 95.12 80 ALA A O 1
ATOM 631 N N . GLN A 1 81 ? 2.858 2.923 11.569 1.00 93.69 81 GLN A N 1
ATOM 632 C CA . GLN A 1 81 ? 1.914 4.035 11.642 1.00 93.69 81 GLN A CA 1
ATOM 633 C C . GLN A 1 81 ? 0.449 3.580 11.671 1.00 93.69 81 GLN A C 1
ATOM 635 O O . GLN A 1 81 ? -0.334 4.131 12.440 1.00 93.69 81 GLN A O 1
ATOM 640 N N . LEU A 1 82 ? 0.072 2.534 10.929 1.00 92.56 82 LEU A N 1
ATOM 641 C CA . LEU A 1 82 ? -1.273 1.942 10.998 1.00 92.56 82 LEU A CA 1
ATOM 642 C C . LEU A 1 82 ? -1.579 1.354 12.385 1.00 92.56 82 LEU A C 1
ATOM 644 O O . LEU A 1 82 ? -2.691 1.501 12.902 1.00 92.56 82 LEU A O 1
ATOM 648 N N . VAL A 1 83 ? -0.588 0.718 13.019 1.00 93.19 83 VAL A N 1
ATOM 649 C CA . VAL A 1 83 ? -0.707 0.225 14.400 1.00 93.19 83 VAL A CA 1
ATOM 650 C C . VAL A 1 83 ? -0.897 1.393 15.371 1.00 93.19 83 VAL A C 1
ATOM 652 O O . VAL A 1 83 ? -1.828 1.371 16.181 1.00 93.19 83 VAL A O 1
ATOM 655 N N . ALA A 1 84 ? -0.077 2.442 15.258 1.00 92.38 84 ALA A N 1
ATOM 656 C CA . ALA A 1 84 ? -0.197 3.644 16.082 1.00 92.38 84 ALA A CA 1
ATOM 657 C C . ALA A 1 84 ? -1.562 4.335 15.907 1.00 92.38 84 ALA A C 1
ATOM 659 O O . ALA A 1 84 ? -2.216 4.655 16.902 1.00 92.38 84 ALA A O 1
ATOM 660 N N . TYR A 1 85 ? -2.036 4.471 14.664 1.00 91.00 85 TYR A N 1
ATOM 661 C CA . TYR A 1 85 ? -3.358 5.004 14.332 1.00 91.00 85 TYR A CA 1
ATOM 662 C C . TYR A 1 85 ? -4.468 4.235 15.052 1.00 91.00 85 TYR A C 1
ATOM 664 O O . TYR A 1 85 ? -5.340 4.828 15.691 1.00 91.00 85 TYR A O 1
ATOM 672 N N . ARG A 1 86 ? -4.422 2.898 15.012 1.00 89.81 86 ARG A N 1
ATOM 673 C CA . ARG A 1 86 ? -5.403 2.062 15.710 1.00 89.81 86 ARG A CA 1
ATOM 674 C C . ARG A 1 86 ? -5.380 2.307 17.217 1.00 89.81 86 ARG A C 1
ATOM 676 O O . ARG A 1 86 ? -6.444 2.477 17.811 1.00 89.81 86 ARG A O 1
ATOM 683 N N . HIS A 1 87 ? -4.199 2.346 17.833 1.00 91.00 87 HIS A N 1
ATOM 684 C CA . HIS A 1 87 ? -4.076 2.634 19.264 1.00 91.00 87 HIS A CA 1
ATOM 685 C C . HIS A 1 87 ? -4.619 4.018 19.623 1.00 91.00 87 HIS A C 1
ATOM 687 O O . HIS A 1 87 ? -5.310 4.154 20.632 1.00 91.00 87 HIS A O 1
ATOM 693 N N . GLN A 1 88 ? -4.366 5.024 18.786 1.00 90.44 88 GLN A N 1
ATOM 694 C CA . GLN A 1 88 ? -4.927 6.357 18.962 1.00 90.44 88 GLN A CA 1
ATOM 695 C C . GLN A 1 88 ? -6.460 6.332 18.903 1.00 90.44 88 GLN A C 1
ATOM 697 O O . GLN A 1 88 ? -7.102 6.857 19.807 1.00 90.44 88 GLN A O 1
ATOM 702 N N . LYS A 1 89 ? -7.067 5.670 17.907 1.00 89.88 89 LYS A N 1
ATOM 703 C CA . LYS A 1 89 ? -8.536 5.566 17.817 1.00 89.88 89 LYS A CA 1
ATOM 704 C C . LYS A 1 89 ? -9.155 4.884 19.032 1.00 89.88 89 LYS A C 1
ATOM 70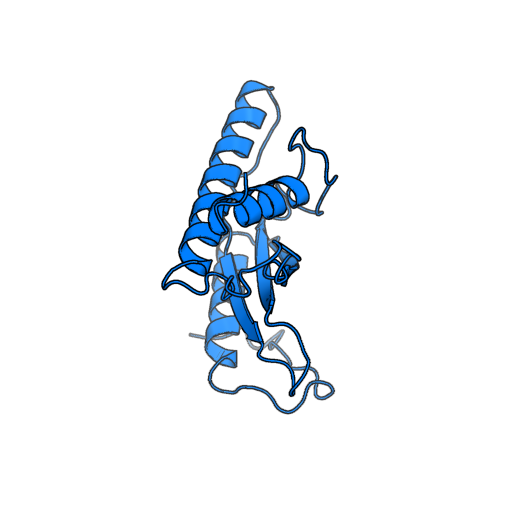6 O O . LYS A 1 89 ? -10.161 5.372 19.537 1.00 89.88 89 LYS A O 1
ATOM 711 N N . VAL A 1 90 ? -8.526 3.824 19.540 1.00 91.25 90 VAL A N 1
ATOM 712 C CA . VAL A 1 90 ? -8.971 3.157 20.774 1.00 91.25 90 VAL A CA 1
ATOM 713 C C . VAL A 1 90 ? -8.913 4.112 21.972 1.00 91.25 90 VAL A C 1
ATOM 715 O O . VAL A 1 90 ? -9.873 4.175 22.734 1.00 91.25 90 VAL A O 1
ATOM 718 N N . ARG A 1 91 ? -7.836 4.899 22.116 1.00 91.69 91 ARG A N 1
ATOM 719 C CA . ARG A 1 91 ? -7.715 5.918 23.179 1.00 91.69 91 ARG A CA 1
ATOM 720 C C . ARG A 1 91 ? -8.753 7.036 23.056 1.00 91.69 91 ARG A C 1
ATOM 722 O O . ARG A 1 91 ? -9.215 7.539 24.068 1.00 91.69 91 ARG A O 1
ATOM 729 N N . GLU A 1 92 ? -9.146 7.391 21.834 1.00 92.12 92 GLU A N 1
ATOM 730 C CA . GLU A 1 92 ? -10.225 8.350 21.553 1.00 92.12 92 GLU A CA 1
ATOM 731 C C . GLU A 1 92 ? -11.636 7.765 21.785 1.00 92.12 92 GLU A C 1
ATOM 733 O O . GLU A 1 92 ? -12.625 8.437 21.497 1.00 92.12 92 GLU A O 1
ATOM 738 N N . GLY A 1 93 ? -11.761 6.510 22.240 1.00 92.25 93 GLY A N 1
ATOM 739 C CA . GLY A 1 93 ? -13.051 5.828 22.396 1.00 92.25 93 GLY A CA 1
ATOM 740 C C . GLY A 1 93 ? -13.737 5.497 21.065 1.00 92.25 93 GLY A C 1
ATOM 741 O O . GLY A 1 93 ? -14.924 5.176 21.037 1.00 92.25 93 GLY A O 1
ATOM 742 N N . LYS A 1 94 ? -13.010 5.574 19.943 1.00 88.06 94 LYS A N 1
ATOM 743 C CA . LYS A 1 94 ? -13.537 5.302 18.603 1.00 88.06 94 LYS A CA 1
ATOM 744 C C . LYS A 1 94 ? -13.330 3.840 18.238 1.00 88.06 94 LYS A C 1
ATOM 746 O O . LYS A 1 94 ? -12.247 3.275 18.406 1.00 88.06 94 LYS A O 1
ATOM 751 N N . ARG A 1 95 ? -14.363 3.231 17.655 1.00 85.75 95 ARG A N 1
ATOM 752 C CA . ARG A 1 95 ? -14.263 1.887 17.081 1.00 85.75 95 ARG A CA 1
ATOM 753 C C . ARG A 1 95 ? -13.272 1.903 15.915 1.00 85.75 95 ARG A C 1
ATOM 755 O O . ARG A 1 95 ? -13.397 2.714 15.006 1.00 85.75 95 ARG A O 1
ATOM 762 N N . CYS A 1 96 ? -12.309 0.985 15.935 1.00 86.31 96 CYS A N 1
ATOM 763 C CA . CYS A 1 96 ? -11.358 0.786 14.845 1.00 86.31 96 CYS A CA 1
ATOM 764 C C . CYS A 1 96 ? -11.173 -0.714 14.593 1.00 86.31 96 CYS A C 1
ATOM 766 O O . CYS A 1 96 ? -10.778 -1.463 15.494 1.00 86.31 96 CYS A O 1
ATOM 768 N N . HIS A 1 97 ? -11.487 -1.152 13.374 1.00 88.50 97 HIS A N 1
ATOM 769 C CA . HIS A 1 97 ? -11.337 -2.545 12.964 1.00 88.50 97 HIS A CA 1
ATOM 770 C C . HIS A 1 97 ? -9.854 -2.922 12.870 1.00 88.50 97 HIS A C 1
ATOM 772 O O . HIS A 1 97 ? -8.984 -2.074 12.648 1.00 88.50 97 HIS A O 1
ATOM 778 N N . ARG A 1 98 ? -9.540 -4.207 13.074 1.00 86.31 98 ARG A N 1
ATOM 779 C CA . ARG A 1 98 ? -8.181 -4.701 12.841 1.00 86.31 98 ARG A CA 1
ATOM 780 C C . ARG A 1 98 ? -7.879 -4.537 11.353 1.00 86.31 98 ARG A C 1
ATOM 782 O O . ARG A 1 98 ? -8.607 -5.052 10.513 1.00 86.31 98 ARG A O 1
ATOM 789 N N . SER A 1 99 ? -6.792 -3.841 11.065 1.00 86.00 99 SER A N 1
ATOM 790 C CA . SER A 1 99 ? -6.295 -3.620 9.716 1.00 86.00 99 SER A CA 1
ATOM 791 C C . SER A 1 99 ? -4.872 -4.121 9.611 1.00 86.00 99 SER A C 1
ATOM 793 O O . SER A 1 99 ? -4.046 -3.852 10.484 1.00 86.00 99 SER A O 1
ATOM 795 N N . SER A 1 100 ? -4.598 -4.828 8.529 1.00 89.75 100 SER A N 1
ATOM 796 C CA . SER A 1 100 ? -3.254 -5.074 8.023 1.00 89.75 100 SER A CA 1
ATOM 797 C C . SER A 1 100 ? -3.166 -4.463 6.629 1.00 89.75 100 SER A C 1
ATOM 799 O O . SER A 1 100 ? -4.187 -4.173 6.003 1.00 89.75 100 SER A O 1
ATOM 801 N N . VAL A 1 101 ? -1.942 -4.220 6.169 1.00 95.12 101 VAL A N 1
ATOM 802 C CA . VAL A 1 101 ? -1.688 -3.761 4.806 1.00 95.12 101 VAL A CA 1
ATOM 803 C C . VAL A 1 101 ? -0.975 -4.865 4.043 1.00 95.12 101 VAL A C 1
ATOM 805 O O . VAL A 1 101 ? 0.056 -5.386 4.484 1.00 95.12 101 VAL A O 1
ATOM 808 N N . ARG A 1 102 ? -1.537 -5.218 2.892 1.00 97.12 102 ARG A N 1
ATOM 809 C CA . ARG A 1 102 ? -0.875 -6.028 1.868 1.00 97.12 102 ARG A CA 1
ATOM 810 C C . ARG A 1 102 ? -0.584 -5.142 0.675 1.00 97.12 102 ARG A C 1
ATOM 812 O O . ARG A 1 102 ? -1.195 -4.089 0.523 1.00 97.12 102 ARG A O 1
ATOM 819 N N . TYR A 1 103 ? 0.394 -5.522 -0.131 1.00 97.38 103 TYR A N 1
ATOM 820 C CA . TYR A 1 103 ? 0.859 -4.646 -1.190 1.00 97.38 103 TYR A CA 1
ATOM 821 C C . TYR A 1 103 ? 1.539 -5.417 -2.313 1.00 97.38 103 TYR A C 1
ATOM 823 O O . TYR A 1 103 ? 2.119 -6.483 -2.096 1.00 97.38 103 TYR A O 1
ATOM 831 N N . ALA A 1 104 ? 1.497 -4.828 -3.499 1.00 96.50 104 ALA A N 1
ATOM 832 C CA . ALA A 1 104 ? 2.387 -5.128 -4.609 1.00 96.50 104 ALA A CA 1
ATOM 833 C C . ALA A 1 104 ? 3.023 -3.811 -5.060 1.00 96.50 104 ALA A C 1
ATOM 835 O O . ALA A 1 104 ? 2.389 -2.760 -4.957 1.00 96.50 104 ALA A O 1
ATOM 836 N N . TRP A 1 105 ? 4.269 -3.860 -5.523 1.00 95.56 105 TRP A N 1
ATOM 837 C CA . TRP A 1 105 ? 4.962 -2.677 -6.015 1.00 95.56 105 TRP A CA 1
ATOM 838 C C . TRP A 1 105 ? 5.879 -3.009 -7.183 1.00 95.56 105 TRP A C 1
ATOM 840 O O . TRP A 1 105 ? 6.367 -4.136 -7.298 1.00 95.56 105 TRP A O 1
ATOM 850 N N . VAL A 1 106 ? 6.122 -2.008 -8.019 1.00 91.75 106 VAL A N 1
ATOM 851 C CA . VAL A 1 106 ? 7.127 -2.023 -9.082 1.00 91.75 106 VAL A CA 1
ATOM 852 C C . VAL A 1 106 ? 7.900 -0.707 -9.050 1.00 91.75 106 VAL A C 1
ATOM 854 O O . VAL A 1 106 ? 7.357 0.318 -8.646 1.00 91.75 106 VAL A O 1
ATOM 857 N N . LEU A 1 107 ? 9.178 -0.753 -9.417 1.00 88.81 107 LEU A N 1
ATOM 858 C CA . LEU A 1 107 ? 9.974 0.439 -9.696 1.00 88.81 107 LEU A CA 1
ATOM 859 C C . LEU A 1 107 ? 9.959 0.632 -11.207 1.00 88.81 107 LEU A C 1
ATOM 861 O O . LEU A 1 107 ? 10.471 -0.228 -11.927 1.00 88.81 107 LEU A O 1
ATOM 865 N N . GLU A 1 108 ? 9.376 1.729 -11.670 1.00 84.88 108 GLU A N 1
ATOM 866 C CA . GLU A 1 108 ? 9.395 2.070 -13.085 1.00 84.88 108 GLU A CA 1
ATOM 867 C C . GLU A 1 108 ? 10.593 2.957 -13.409 1.00 84.88 108 GLU A C 1
ATOM 869 O O . GLU A 1 108 ? 10.912 3.919 -12.704 1.00 84.88 108 GLU A O 1
ATOM 874 N N . TRP A 1 109 ? 11.269 2.574 -14.490 1.00 80.31 109 TRP A N 1
ATOM 875 C CA . TRP A 1 109 ? 12.339 3.321 -15.132 1.00 80.31 109 TRP A CA 1
ATOM 876 C C . TRP A 1 109 ? 11.757 3.866 -16.427 1.00 80.31 109 TRP A C 1
ATOM 878 O O . TRP A 1 109 ? 11.745 3.150 -17.429 1.00 80.31 109 TRP A O 1
ATOM 888 N N . PRO A 1 110 ? 11.176 5.067 -16.401 1.00 72.88 110 PRO A N 1
ATOM 889 C CA . PRO A 1 110 ? 10.663 5.654 -17.626 1.00 72.88 110 PRO A CA 1
ATOM 890 C C . PRO A 1 110 ? 11.800 5.924 -18.630 1.00 72.88 110 PRO A C 1
ATOM 892 O O . PRO A 1 110 ? 12.953 6.139 -18.256 1.00 72.88 110 PRO A O 1
ATOM 895 N N . GLU A 1 111 ? 11.441 5.868 -19.913 1.00 72.38 111 GLU A N 1
ATOM 896 C CA . GLU A 1 111 ? 12.286 6.158 -21.081 1.00 72.38 111 GLU A CA 1
ATOM 897 C C . GLU A 1 111 ? 12.944 7.557 -21.002 1.00 72.38 111 GLU A C 1
ATOM 899 O O . GLU A 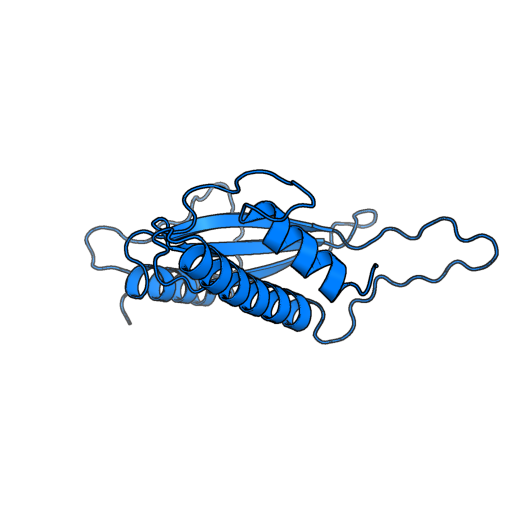1 111 ? 12.459 8.399 -20.247 1.00 72.38 111 GLU A O 1
ATOM 904 N N . PRO A 1 112 ? 14.033 7.820 -21.759 1.00 60.09 112 PRO A N 1
ATOM 905 C CA . PRO A 1 112 ? 15.324 8.357 -21.289 1.00 60.09 112 PRO A CA 1
ATOM 906 C C . PRO A 1 112 ? 15.352 9.576 -20.351 1.00 60.09 112 PRO A C 1
ATOM 908 O O . PRO A 1 112 ? 16.331 9.732 -19.628 1.00 60.09 112 PRO A O 1
ATOM 911 N N . ASP A 1 113 ? 14.305 10.396 -20.323 1.00 65.12 113 ASP A N 1
ATOM 912 C CA . ASP A 1 113 ? 14.208 11.628 -19.525 1.00 65.12 113 ASP A CA 1
ATOM 913 C C . ASP A 1 113 ? 13.220 11.522 -18.350 1.00 65.12 113 ASP A C 1
ATOM 915 O O . ASP A 1 113 ? 12.976 12.488 -17.620 1.00 65.12 113 ASP A O 1
ATOM 919 N N . GLY A 1 114 ? 12.585 10.366 -18.165 1.00 64.94 114 GLY A N 1
ATOM 920 C CA . GLY A 1 114 ? 11.600 10.203 -17.115 1.00 64.94 114 GLY A CA 1
ATOM 921 C C . GLY A 1 114 ? 12.219 9.985 -15.729 1.00 64.94 114 GLY A C 1
ATOM 922 O O . GLY A 1 114 ? 13.273 9.372 -15.548 1.00 64.94 114 GLY A O 1
ATOM 923 N N . LYS A 1 115 ? 11.487 10.419 -14.702 1.00 73.44 115 LYS A N 1
ATOM 924 C CA . LYS A 1 115 ? 11.884 10.266 -13.298 1.00 73.44 115 LYS A CA 1
ATOM 925 C C . LYS A 1 115 ? 11.475 8.899 -12.755 1.00 73.44 115 LYS A C 1
ATOM 927 O O . LYS A 1 115 ? 10.318 8.494 -12.878 1.00 73.44 115 LYS A O 1
ATOM 932 N N . LYS A 1 116 ? 12.407 8.206 -12.098 1.00 81.06 116 LYS A N 1
ATOM 933 C CA . LYS A 1 116 ? 12.127 6.938 -11.411 1.00 81.06 116 LYS A CA 1
ATOM 934 C C . LYS A 1 116 ? 11.065 7.140 -10.338 1.00 81.06 116 LYS A C 1
ATOM 936 O O . LYS A 1 116 ? 11.151 8.065 -9.528 1.00 81.06 116 LYS A O 1
ATOM 941 N N . HIS A 1 117 ? 10.105 6.234 -10.296 1.00 87.62 117 HIS A N 1
ATOM 942 C CA . HIS A 1 117 ? 9.059 6.251 -9.288 1.00 87.62 117 HIS A CA 1
ATOM 943 C C . HIS A 1 117 ? 8.567 4.835 -9.019 1.00 87.62 117 HIS A C 1
ATOM 945 O O . HIS A 1 117 ? 8.694 3.929 -9.847 1.00 87.62 117 HIS A O 1
ATOM 951 N N . TYR A 1 118 ? 8.027 4.636 -7.824 1.00 91.69 118 TYR A N 1
ATOM 952 C CA . TYR A 1 118 ? 7.408 3.374 -7.464 1.00 91.69 118 TYR A CA 1
ATOM 953 C C . TYR A 1 118 ? 5.905 3.461 -7.687 1.00 91.69 118 TYR A C 1
ATOM 955 O O . TYR A 1 118 ? 5.255 4.350 -7.137 1.00 91.69 118 TYR A O 1
ATOM 963 N N . HIS A 1 119 ? 5.343 2.491 -8.403 1.00 93.19 119 HIS A N 1
ATOM 964 C CA . HIS A 1 119 ? 3.906 2.241 -8.375 1.00 93.19 119 HIS A CA 1
ATOM 965 C C . HIS A 1 119 ? 3.597 1.164 -7.356 1.00 93.19 119 HIS A C 1
ATOM 967 O O . HIS A 1 119 ? 4.202 0.090 -7.359 1.00 93.19 119 HIS A O 1
ATOM 973 N N . LEU A 1 120 ? 2.636 1.449 -6.487 1.00 95.69 120 LEU A N 1
ATOM 974 C CA . LEU A 1 120 ? 2.177 0.539 -5.457 1.00 95.69 120 LEU A CA 1
ATOM 975 C C . LEU A 1 120 ? 0.669 0.370 -5.548 1.00 95.69 120 LEU A C 1
ATOM 977 O O . LEU A 1 120 ? -0.070 1.337 -5.704 1.00 95.69 120 LEU A O 1
ATOM 981 N N . ALA A 1 121 ? 0.216 -0.859 -5.345 1.00 96.69 121 ALA A N 1
ATOM 982 C CA . ALA A 1 121 ? -1.151 -1.140 -4.943 1.00 96.69 121 ALA A CA 1
ATOM 983 C C . ALA A 1 121 ? -1.129 -1.510 -3.460 1.00 96.69 121 ALA A C 1
ATOM 985 O O . ALA A 1 121 ? -0.527 -2.518 -3.088 1.00 96.69 121 ALA A O 1
ATOM 986 N N . LEU A 1 122 ? -1.763 -0.698 -2.615 1.00 97.25 122 LEU A N 1
ATOM 987 C CA . LEU A 1 122 ? -1.977 -0.983 -1.199 1.00 97.25 122 LEU A CA 1
ATOM 988 C C . LEU A 1 122 ? -3.377 -1.564 -1.008 1.00 97.25 122 LEU A C 1
ATOM 990 O O . LEU A 1 122 ? -4.358 -0.992 -1.475 1.00 97.25 122 LEU A O 1
ATOM 994 N N . LEU A 1 123 ? -3.463 -2.686 -0.301 1.00 97.38 123 LEU A N 1
ATOM 995 C CA . LEU A 1 123 ? -4.696 -3.395 0.007 1.00 97.38 123 LEU A CA 1
ATOM 996 C C . LEU A 1 123 ? -4.932 -3.310 1.511 1.00 97.38 123 LEU A C 1
ATOM 998 O O . LEU A 1 123 ? -4.108 -3.785 2.302 1.00 97.38 123 LEU A O 1
ATOM 1002 N N . VAL A 1 124 ? -6.038 -2.682 1.896 1.00 96.06 124 VAL A N 1
ATOM 1003 C CA . VAL A 1 124 ? -6.389 -2.387 3.291 1.00 96.06 124 VAL A CA 1
ATOM 1004 C C . VAL A 1 124 ? -7.823 -2.811 3.589 1.00 96.06 124 VAL A C 1
ATOM 1006 O O . VAL A 1 124 ? -8.652 -2.910 2.688 1.00 96.06 124 VAL A O 1
ATOM 1009 N N . ASN A 1 125 ? -8.134 -3.037 4.865 1.00 95.69 125 ASN A N 1
ATOM 1010 C CA . ASN A 1 125 ? -9.498 -3.335 5.293 1.00 95.69 125 ASN A CA 1
ATOM 1011 C C . ASN A 1 125 ? -10.414 -2.121 5.059 1.00 95.69 125 ASN A C 1
ATOM 1013 O O . ASN A 1 125 ? -10.200 -1.058 5.653 1.00 95.69 125 ASN A O 1
ATOM 1017 N N . THR A 1 126 ? -11.464 -2.294 4.256 1.00 95.44 126 THR A N 1
ATOM 1018 C CA . THR A 1 126 ? -12.464 -1.254 3.977 1.00 95.44 126 THR A CA 1
ATOM 1019 C C . THR A 1 126 ? -13.171 -0.766 5.238 1.00 95.44 126 THR A C 1
ATOM 1021 O O . THR A 1 126 ? -13.506 0.412 5.326 1.00 95.44 126 THR A O 1
ATOM 1024 N N . ASP A 1 127 ? -13.361 -1.626 6.241 1.00 93.19 127 ASP A N 1
ATOM 1025 C CA . ASP A 1 127 ? -14.034 -1.249 7.490 1.00 93.19 127 ASP A CA 1
ATOM 1026 C C . ASP A 1 127 ? -13.201 -0.280 8.351 1.00 93.19 127 ASP A C 1
ATOM 1028 O O . ASP A 1 127 ? -13.736 0.371 9.250 1.00 93.19 127 ASP A O 1
ATOM 1032 N N . THR A 1 128 ? -11.893 -0.167 8.093 1.00 92.00 128 THR A N 1
ATOM 1033 C CA . THR A 1 128 ? -11.038 0.869 8.697 1.00 92.00 128 THR A CA 1
ATOM 1034 C C . THR A 1 128 ? -10.751 2.004 7.716 1.00 92.00 128 THR A C 1
ATOM 1036 O O . THR A 1 128 ? -10.788 3.168 8.107 1.00 92.00 128 THR A O 1
ATOM 1039 N N . PHE A 1 129 ? -10.451 1.673 6.459 1.00 92.31 129 PHE A N 1
ATOM 1040 C CA . PHE A 1 129 ? -10.036 2.615 5.425 1.00 92.31 129 PHE A CA 1
ATOM 1041 C C . PHE A 1 129 ? -10.824 2.362 4.134 1.00 92.31 129 PHE A C 1
ATOM 1043 O O . PHE A 1 129 ? -10.400 1.626 3.241 1.00 92.31 129 PHE A O 1
ATOM 1050 N N . ASN A 1 130 ? -11.993 2.987 4.027 1.00 89.94 130 ASN A N 1
ATOM 1051 C CA . ASN A 1 130 ? -12.804 2.986 2.805 1.00 89.94 130 ASN A CA 1
ATOM 1052 C C . ASN A 1 130 ? -12.424 4.112 1.826 1.00 89.94 130 ASN A C 1
ATOM 1054 O O . ASN A 1 130 ? -12.890 4.119 0.693 1.00 89.94 130 ASN A O 1
ATOM 1058 N N . ALA A 1 131 ? -11.589 5.055 2.263 1.00 86.31 131 ALA A N 1
ATOM 1059 C CA . ALA A 1 131 ? -11.098 6.180 1.484 1.00 86.31 131 ALA A CA 1
ATOM 1060 C C . ALA A 1 131 ? -9.731 6.637 2.015 1.00 86.31 131 ALA A C 1
ATOM 1062 O O . ALA A 1 131 ? -9.316 6.276 3.119 1.00 86.31 131 ALA A O 1
ATOM 1063 N N . LEU A 1 132 ? -9.049 7.477 1.235 1.00 86.88 132 LEU A N 1
ATOM 1064 C CA . LEU A 1 132 ? -7.775 8.091 1.615 1.00 86.88 132 LEU A CA 1
ATOM 1065 C C . LEU A 1 132 ? -7.904 9.026 2.831 1.00 86.88 132 LEU A C 1
ATOM 1067 O O . LEU A 1 132 ? -6.997 9.089 3.663 1.00 86.88 132 LEU A O 1
ATOM 1071 N N . GLY A 1 133 ? -9.045 9.702 2.975 1.00 84.06 133 GLY A N 1
ATOM 1072 C CA . GLY A 1 133 ? -9.219 10.773 3.956 1.00 84.06 133 GLY A CA 1
ATOM 1073 C C . GLY A 1 133 ? -8.492 12.055 3.535 1.00 84.06 133 GLY A C 1
ATOM 1074 O O . GLY A 1 133 ? -8.236 12.264 2.353 1.00 84.06 133 GLY A O 1
ATOM 1075 N N . GLY A 1 134 ? -8.199 12.927 4.503 1.00 74.62 134 GLY A N 1
ATOM 1076 C CA . GLY A 1 134 ? -7.452 14.166 4.271 1.00 74.62 134 GLY A CA 1
ATOM 1077 C C . GLY A 1 134 ? -5.936 13.958 4.279 1.00 74.62 134 GLY A C 1
ATOM 1078 O O . GLY A 1 134 ? -5.443 13.023 4.906 1.00 74.62 134 GLY A O 1
ATOM 1079 N N . TYR A 1 135 ? -5.222 14.866 3.613 1.00 68.81 135 TYR A N 1
ATOM 1080 C CA . TYR A 1 135 ? -3.756 14.975 3.594 1.00 68.81 135 TYR A CA 1
ATOM 1081 C C . TYR A 1 135 ? -3.246 15.920 4.697 1.00 68.81 135 TYR A C 1
ATOM 1083 O O . TYR A 1 135 ? -2.312 16.687 4.490 1.00 68.81 135 TYR A O 1
ATOM 1091 N N . ASP A 1 136 ? -3.912 15.948 5.854 1.00 60.38 136 ASP A N 1
ATOM 1092 C CA . ASP A 1 136 ? -3.559 16.886 6.918 1.00 60.38 136 ASP A CA 1
ATOM 1093 C C . ASP A 1 136 ? -2.270 16.467 7.646 1.00 60.38 136 ASP A C 1
ATOM 1095 O O . ASP A 1 136 ? -2.019 15.281 7.886 1.00 60.38 136 ASP A O 1
ATOM 1099 N N . GLU A 1 137 ? -1.464 17.455 8.051 1.00 53.72 137 GLU A N 1
ATOM 1100 C CA . GLU A 1 137 ? -0.268 17.249 8.889 1.00 53.72 137 GLU A CA 1
ATOM 1101 C C . GLU A 1 137 ? -0.625 16.617 10.246 1.00 53.72 137 GLU A C 1
ATOM 1103 O O . GLU A 1 137 ? 0.200 15.972 10.890 1.00 53.72 137 GLU A O 1
ATOM 1108 N N . GLN A 1 138 ? -1.888 16.754 10.670 1.00 59.47 138 GLN A N 1
ATOM 1109 C CA . GLN A 1 138 ? -2.412 16.163 11.902 1.00 59.47 138 GLN A CA 1
ATOM 1110 C C . GLN A 1 138 ? -2.802 14.677 11.765 1.00 59.47 138 GLN A C 1
ATOM 1112 O O . GLN A 1 138 ? -3.262 14.080 12.743 1.00 59.47 138 GLN A O 1
ATOM 1117 N N . GLY A 1 139 ? -2.589 14.058 10.597 1.00 56.16 139 GLY A N 1
ATOM 1118 C CA . GLY A 1 139 ? -2.493 12.607 10.449 1.00 56.16 139 GLY A CA 1
ATOM 1119 C C . GLY A 1 139 ? -3.795 11.833 10.648 1.00 56.16 139 GLY A C 1
ATOM 1120 O O . GLY A 1 139 ? -3.770 10.742 11.225 1.00 56.16 139 GLY A O 1
ATOM 1121 N N . LYS A 1 140 ? -4.952 12.365 10.239 1.00 70.56 140 LYS A N 1
ATOM 1122 C CA . LYS A 1 140 ? -6.236 11.728 10.601 1.00 70.56 140 LYS A CA 1
ATOM 1123 C C . LYS A 1 140 ? -6.719 10.651 9.624 1.00 70.56 140 LYS A C 1
ATOM 1125 O O . LYS A 1 140 ? -7.664 9.930 9.971 1.00 70.56 140 LYS A O 1
ATOM 1130 N N . GLY A 1 141 ? -6.076 10.502 8.463 1.00 87.12 141 GLY A N 1
ATOM 1131 C CA . GLY A 1 141 ? -6.461 9.569 7.397 1.00 87.12 141 GLY A CA 1
ATOM 1132 C C . GLY A 1 141 ? -5.306 8.738 6.836 1.00 87.12 141 GLY A C 1
ATOM 1133 O O . GLY A 1 141 ? -4.142 8.945 7.169 1.00 87.12 141 GLY A O 1
ATOM 1134 N N . LEU A 1 142 ? -5.640 7.784 5.964 1.00 92.00 142 LEU A N 1
ATOM 1135 C CA . LEU A 1 142 ? -4.673 6.887 5.330 1.00 92.00 142 LEU A CA 1
ATOM 1136 C C . LEU A 1 142 ? -3.669 7.639 4.445 1.00 92.00 142 LEU A C 1
ATOM 1138 O O . LEU A 1 142 ? -2.500 7.262 4.412 1.00 92.00 142 LEU A O 1
ATOM 1142 N N . ALA A 1 143 ? -4.099 8.718 3.786 1.00 92.06 143 ALA A N 1
ATOM 1143 C CA . ALA A 1 143 ? -3.239 9.554 2.952 1.00 92.06 143 ALA A CA 1
ATOM 1144 C C . ALA A 1 143 ? -2.044 10.117 3.735 1.00 92.06 143 ALA A C 1
ATOM 1146 O O . ALA A 1 143 ? -0.897 9.913 3.339 1.00 92.06 143 ALA A O 1
ATOM 1147 N N . SER A 1 144 ? -2.299 10.733 4.894 1.00 91.88 144 SER A N 1
ATOM 1148 C CA . SER A 1 144 ? -1.241 11.266 5.753 1.00 91.88 144 SER A CA 1
ATOM 1149 C C . SER A 1 144 ? -0.311 10.169 6.281 1.00 91.88 144 SER A C 1
ATOM 1151 O O . SER A 1 144 ? 0.893 10.386 6.373 1.00 91.88 144 SER A O 1
ATOM 1153 N N . LEU A 1 145 ? -0.827 8.971 6.598 1.00 92.88 145 LEU A N 1
ATOM 1154 C CA . LEU A 1 145 ? 0.020 7.843 7.025 1.00 92.88 145 LEU A CA 1
ATOM 1155 C C . LEU A 1 145 ? 0.963 7.390 5.899 1.00 92.88 145 LEU A C 1
ATOM 1157 O O . LEU A 1 145 ? 2.138 7.128 6.151 1.00 92.88 145 LEU A O 1
ATOM 1161 N N . ILE A 1 146 ? 0.464 7.326 4.660 1.00 94.25 146 ILE A N 1
ATOM 1162 C CA . ILE A 1 146 ? 1.261 6.994 3.470 1.00 94.25 146 ILE A CA 1
ATOM 1163 C C . ILE A 1 146 ? 2.337 8.062 3.239 1.00 94.25 146 ILE A C 1
ATOM 1165 O O . ILE A 1 146 ? 3.512 7.721 3.108 1.00 94.25 146 ILE A O 1
ATOM 1169 N N . GLN A 1 147 ? 1.966 9.344 3.254 1.00 91.81 147 GLN A N 1
ATOM 1170 C CA . GLN A 1 147 ? 2.899 10.455 3.048 1.00 91.81 147 GLN A CA 1
ATOM 1171 C C . GLN A 1 147 ? 3.995 10.483 4.119 1.00 91.81 147 GLN A C 1
ATOM 1173 O O . GLN A 1 147 ? 5.182 10.495 3.798 1.00 91.81 147 GLN A O 1
ATOM 1178 N N . ASN A 1 148 ? 3.614 10.402 5.395 1.00 91.31 148 ASN A N 1
ATOM 1179 C CA . ASN A 1 148 ? 4.560 10.377 6.508 1.00 91.31 148 ASN A CA 1
ATOM 1180 C C . ASN A 1 148 ? 5.467 9.144 6.460 1.00 91.31 148 ASN A C 1
ATOM 1182 O O . ASN A 1 148 ? 6.647 9.222 6.806 1.00 91.31 148 ASN A O 1
ATOM 1186 N N . ALA A 1 149 ? 4.941 7.987 6.043 1.00 93.38 149 ALA A N 1
ATOM 1187 C CA . ALA A 1 149 ? 5.756 6.792 5.852 1.00 93.38 149 ALA A CA 1
ATOM 1188 C C . ALA A 1 149 ? 6.798 6.985 4.750 1.00 93.38 149 ALA A C 1
ATOM 1190 O O . ALA A 1 149 ? 7.939 6.551 4.924 1.00 93.38 149 ALA A O 1
ATOM 1191 N N . TRP A 1 150 ? 6.425 7.666 3.666 1.00 92.38 150 TRP A N 1
ATOM 1192 C CA . TRP A 1 150 ? 7.325 7.967 2.560 1.00 92.38 150 TRP A CA 1
ATOM 1193 C C . TRP A 1 150 ? 8.431 8.942 2.950 1.00 92.38 150 TRP A C 1
ATOM 1195 O O . TRP A 1 150 ? 9.604 8.608 2.795 1.00 92.38 150 TRP A O 1
ATOM 1205 N N . LEU A 1 151 ? 8.083 10.074 3.568 1.00 88.81 151 LEU A N 1
ATOM 1206 C CA . LEU A 1 151 ? 9.060 11.047 4.074 1.00 88.81 151 LEU A CA 1
ATOM 1207 C C . LEU A 1 151 ? 10.083 10.383 5.010 1.00 88.81 151 LEU A C 1
ATOM 1209 O O . LEU A 1 151 ? 11.295 10.504 4.815 1.00 88.81 151 LEU A O 1
ATOM 1213 N N . ARG A 1 152 ? 9.604 9.555 5.952 1.00 88.88 152 ARG A N 1
ATOM 1214 C CA . ARG A 1 152 ? 10.469 8.776 6.856 1.00 88.88 152 ARG A CA 1
ATOM 1215 C C . ARG A 1 152 ? 11.378 7.793 6.118 1.00 88.88 152 ARG A C 1
ATOM 1217 O O . ARG A 1 152 ? 12.528 7.623 6.518 1.00 88.88 152 ARG A O 1
ATOM 1224 N N . ALA A 1 153 ? 10.883 7.129 5.074 1.00 90.44 153 ALA A N 1
ATOM 1225 C CA . ALA A 1 153 ? 11.663 6.160 4.303 1.00 90.44 153 ALA A CA 1
ATOM 1226 C C . ALA A 1 153 ? 12.802 6.820 3.518 1.00 90.44 153 ALA A C 1
ATOM 1228 O O . ALA A 1 153 ? 13.911 6.272 3.484 1.00 90.44 153 ALA A O 1
ATOM 1229 N N . MET A 1 154 ? 12.524 8.002 2.958 1.00 85.31 154 MET A N 1
ATOM 1230 C CA . MET A 1 154 ? 13.487 8.856 2.259 1.00 85.31 154 MET A CA 1
ATOM 1231 C C . MET A 1 154 ? 14.441 9.593 3.209 1.00 85.31 154 MET A C 1
ATOM 1233 O O . MET A 1 154 ? 15.384 10.223 2.749 1.00 85.31 154 MET A O 1
ATOM 1237 N N . ARG A 1 155 ? 14.212 9.522 4.530 1.00 80.50 155 ARG A N 1
ATOM 1238 C CA . ARG A 1 155 ? 14.959 10.274 5.559 1.00 80.50 155 ARG A CA 1
ATOM 1239 C C . ARG A 1 155 ? 14.896 11.795 5.369 1.00 80.50 155 ARG A C 1
ATOM 1241 O O . ARG A 1 155 ? 15.731 12.512 5.915 1.00 80.50 155 ARG A O 1
ATOM 1248 N N . VAL A 1 156 ? 13.885 12.273 4.651 1.00 62.75 156 VAL A N 1
ATOM 1249 C CA . VAL A 1 156 ? 13.576 13.695 4.513 1.00 62.75 156 VAL A CA 1
ATOM 1250 C C . VAL A 1 156 ? 12.783 14.092 5.759 1.00 62.75 156 VAL A C 1
ATOM 1252 O O . VAL A 1 156 ? 11.803 13.425 6.106 1.00 62.75 156 VAL A O 1
ATOM 1255 N N . ARG A 1 157 ? 13.284 15.091 6.490 1.00 47.09 157 ARG A N 1
ATOM 1256 C CA . ARG A 1 157 ? 12.645 15.638 7.694 1.00 47.09 157 ARG A CA 1
ATOM 1257 C C . ARG A 1 157 ? 11.767 16.820 7.342 1.00 47.09 157 ARG A C 1
ATOM 1259 O O . ARG A 1 157 ? 12.227 17.635 6.517 1.00 47.09 157 ARG A O 1
#

Secondary structure (DSSP, 8-state):
--SS-TTS-----GGGPSP-TTTHHHHHHHHHHHHHH-SSEEEEEEEEEPPP----SS---------TTHHHHHHHHHHHHHHHHHHHHHHTT-------EEEEEEEE--STTPPPEEEEEEEEETTT-SS-----TT--SHHHHHHHHHHHHHT--